Protein AF-A0A397TDE2-F1 (afdb_monomer_lite)

Radius of gyration: 18.4 Å; chains: 1; bounding box: 47×48×48 Å

Structure (mmCIF, N/CA/C/O backbone):
data_AF-A0A397TDE2-F1
#
_entry.id   AF-A0A397TDE2-F1
#
loop_
_atom_site.gr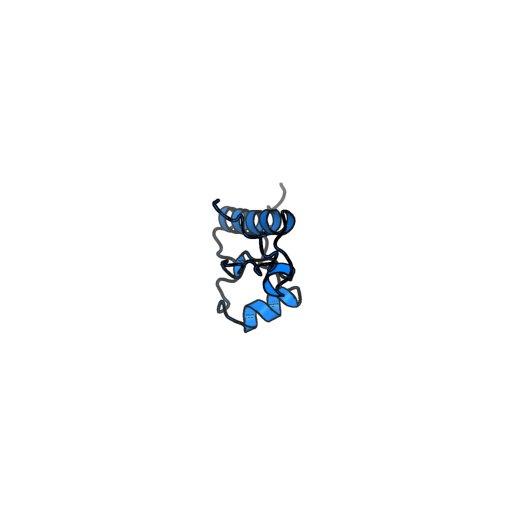oup_PDB
_atom_site.id
_atom_site.type_symbol
_atom_site.label_atom_id
_atom_site.label_alt_id
_atom_site.label_comp_id
_atom_site.label_asym_id
_atom_site.label_entity_id
_atom_site.label_seq_id
_atom_site.pdbx_PDB_ins_code
_atom_site.Cartn_x
_atom_site.Cartn_y
_atom_site.Cartn_z
_atom_site.occupancy
_atom_site.B_iso_or_equiv
_atom_site.auth_seq_id
_atom_site.auth_comp_id
_atom_site.auth_asym_id
_atom_site.auth_atom_id
_atom_site.pdbx_PDB_model_num
ATOM 1 N N . LEU A 1 1 ? -22.310 35.964 33.709 1.00 45.22 1 LEU A N 1
ATOM 2 C CA . LEU A 1 1 ? -22.271 34.485 33.753 1.00 45.22 1 LEU A CA 1
ATOM 3 C C . LEU A 1 1 ? -22.008 33.996 32.334 1.00 45.22 1 LEU A C 1
ATOM 5 O O . LEU A 1 1 ? -22.868 34.177 31.484 1.00 45.22 1 LEU A O 1
ATOM 9 N N . ARG A 1 2 ? -20.791 33.525 32.029 1.00 52.12 2 ARG A N 1
ATOM 10 C CA . ARG A 1 2 ? -20.510 32.878 30.737 1.00 52.12 2 ARG A CA 1
ATOM 11 C C . ARG A 1 2 ? -20.963 31.428 30.863 1.00 52.12 2 ARG A C 1
ATOM 13 O O . ARG A 1 2 ? -20.425 30.700 31.687 1.00 52.12 2 ARG A O 1
ATOM 20 N N . ASN A 1 3 ? -21.974 31.052 30.092 1.00 51.78 3 ASN A N 1
ATOM 21 C CA . ASN A 1 3 ? -22.479 29.688 30.055 1.00 51.78 3 ASN A CA 1
ATOM 22 C C . ASN A 1 3 ? -21.487 28.823 29.268 1.00 51.78 3 ASN A C 1
ATOM 24 O O . ASN A 1 3 ? -21.260 29.066 28.084 1.00 51.78 3 ASN A O 1
ATOM 28 N N . CYS A 1 4 ? -20.887 27.838 29.935 1.00 65.69 4 CYS A N 1
ATOM 29 C CA 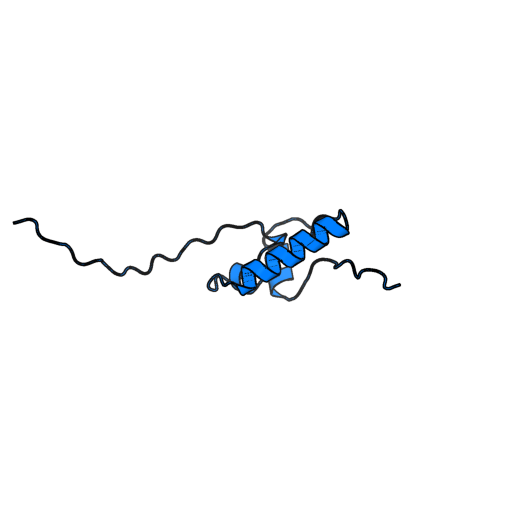. CYS A 1 4 ? -20.120 26.779 29.289 1.00 65.69 4 CYS A CA 1
ATOM 30 C C . CYS A 1 4 ? -21.084 25.898 28.491 1.00 65.69 4 CYS A C 1
ATOM 32 O O . CYS A 1 4 ? -22.046 25.372 29.052 1.00 65.69 4 CYS A O 1
ATOM 34 N N . GLN A 1 5 ? -20.842 25.742 27.192 1.00 68.38 5 GLN A N 1
ATOM 35 C CA . GLN A 1 5 ? -21.556 24.749 26.395 1.00 68.38 5 GLN A CA 1
ATOM 36 C C . GLN A 1 5 ? -20.925 23.366 26.619 1.00 68.38 5 GLN A C 1
ATOM 38 O O . GLN A 1 5 ? -19.700 23.278 26.751 1.00 68.38 5 GLN A O 1
ATOM 43 N N . PRO A 1 6 ? -21.725 22.287 26.668 1.00 66.94 6 PRO A N 1
ATOM 44 C CA . PRO A 1 6 ? -21.186 20.938 26.684 1.00 66.94 6 PRO A CA 1
ATOM 45 C C . PRO A 1 6 ? -20.475 20.673 25.355 1.00 66.94 6 PRO A C 1
ATOM 47 O O . PRO A 1 6 ? -20.966 21.061 24.293 1.00 66.94 6 PRO A O 1
ATOM 50 N N . ALA A 1 7 ? -19.317 20.016 25.415 1.00 62.03 7 ALA A N 1
ATOM 51 C CA . ALA A 1 7 ? -18.666 19.485 24.229 1.00 62.03 7 ALA A CA 1
ATOM 52 C C . ALA A 1 7 ? -19.630 18.482 23.581 1.00 62.03 7 ALA A C 1
ATOM 54 O O . ALA A 1 7 ? -19.852 17.389 24.101 1.00 62.03 7 ALA A O 1
ATOM 55 N N . ASN A 1 8 ? -20.270 18.894 22.489 1.00 62.19 8 ASN A N 1
ATOM 56 C CA . ASN A 1 8 ? -21.045 17.999 21.651 1.00 62.19 8 ASN A CA 1
ATOM 57 C C . ASN A 1 8 ? -20.058 16.955 21.106 1.00 62.19 8 ASN A C 1
ATOM 59 O O . ASN A 1 8 ? -19.208 17.283 20.279 1.00 62.19 8 ASN A O 1
ATOM 63 N N . ASN A 1 9 ? -20.119 15.728 21.630 1.00 63.25 9 ASN A N 1
ATOM 64 C CA . ASN A 1 9 ? -19.307 14.588 21.199 1.00 63.25 9 ASN A CA 1
ATOM 65 C C . ASN A 1 9 ? -19.823 14.053 19.855 1.00 63.25 9 ASN A C 1
ATOM 67 O O . ASN A 1 9 ? -20.108 12.865 19.711 1.00 63.25 9 ASN A O 1
ATOM 71 N N . GLU A 1 10 ? -19.979 14.925 18.863 1.00 63.03 10 GLU A N 1
ATOM 72 C CA . GLU A 1 10 ? -20.037 14.464 17.487 1.00 63.03 10 GLU A CA 1
ATOM 73 C C . GLU A 1 10 ? -18.669 13.852 17.198 1.00 63.03 10 GLU A C 1
ATOM 75 O O . GLU A 1 10 ? -17.660 14.557 17.139 1.00 63.03 10 GLU A O 1
ATOM 80 N N . VAL A 1 11 ? -18.623 12.522 17.093 1.00 63.03 11 VAL A N 1
ATOM 81 C CA . VAL A 1 11 ? -17.456 11.804 16.585 1.00 63.03 11 VAL A CA 1
ATOM 82 C C . VAL A 1 11 ? -17.261 12.300 15.160 1.00 63.03 11 VAL A C 1
ATOM 84 O O . VAL A 1 11 ? -17.876 11.793 14.220 1.00 63.03 11 VAL A O 1
ATOM 87 N N . LYS A 1 12 ? -16.456 13.351 14.999 1.00 62.47 12 LYS A N 1
ATOM 88 C CA . LYS A 1 12 ? -15.998 13.789 13.691 1.00 62.47 12 LYS A CA 1
ATOM 89 C C . LYS A 1 12 ? -15.301 12.582 13.089 1.00 62.47 12 LYS A C 1
ATOM 91 O O . LYS A 1 12 ? -14.292 12.127 13.622 1.00 62.47 12 LYS A O 1
ATOM 96 N N . LYS A 1 13 ? -15.873 12.025 12.020 1.00 66.25 13 LYS A N 1
ATOM 97 C CA . LYS A 1 13 ? -15.133 11.092 11.178 1.00 66.25 13 LYS A CA 1
ATOM 98 C C . LYS A 1 13 ? -13.919 11.862 10.689 1.00 66.25 13 LYS A C 1
ATOM 100 O O . LYS A 1 13 ? -14.069 12.826 9.945 1.00 66.25 13 LYS A O 1
ATOM 105 N N . GLU A 1 14 ? -12.750 11.484 11.180 1.00 73.81 14 GLU A N 1
ATOM 106 C CA . GLU A 1 14 ? -11.499 11.996 10.653 1.00 73.81 14 GLU A CA 1
ATOM 107 C C . GLU A 1 14 ? -11.429 11.568 9.189 1.00 73.81 14 GLU A C 1
ATOM 109 O O . GLU A 1 14 ? -11.445 10.379 8.866 1.00 73.81 14 GLU A O 1
ATOM 114 N N . GLU A 1 15 ? -11.451 12.547 8.293 1.00 80.88 15 GLU A N 1
ATOM 115 C CA . GLU A 1 15 ? -11.199 12.297 6.886 1.00 80.88 15 GLU A CA 1
ATOM 116 C C . GLU A 1 15 ? -9.717 11.957 6.734 1.00 80.88 15 GLU A C 1
ATOM 118 O O . GLU A 1 15 ? -8.840 12.752 7.076 1.00 80.88 15 GLU A O 1
ATOM 123 N N . ILE A 1 16 ? -9.442 10.743 6.264 1.00 87.38 16 ILE A N 1
ATOM 124 C CA . ILE A 1 16 ? -8.081 10.258 6.059 1.00 87.38 16 ILE A CA 1
ATOM 125 C C . ILE A 1 16 ? -7.671 10.598 4.631 1.00 87.38 16 ILE A C 1
ATOM 127 O O . ILE A 1 16 ? -8.308 10.167 3.670 1.00 87.38 16 ILE A O 1
ATOM 131 N N . TYR A 1 17 ? -6.570 11.329 4.505 1.00 88.06 17 TYR A N 1
ATOM 132 C CA . TYR A 1 17 ? -5.950 11.673 3.232 1.00 88.06 17 TYR A CA 1
ATOM 133 C C . TYR A 1 17 ? -4.627 10.922 3.087 1.00 88.06 17 TYR A C 1
ATOM 135 O O . TYR A 1 17 ? -3.877 10.779 4.052 1.00 88.06 17 TYR A O 1
ATOM 143 N N . GLY A 1 18 ? -4.327 10.443 1.881 1.00 91.44 18 GLY A N 1
ATOM 144 C CA . GLY A 1 18 ? -3.096 9.709 1.615 1.00 91.44 18 GLY A CA 1
ATOM 145 C C . GLY A 1 18 ? -2.894 9.404 0.136 1.00 91.44 18 GLY A C 1
ATOM 146 O O . GLY A 1 18 ? -3.795 9.581 -0.685 1.00 91.44 18 GLY A O 1
ATOM 147 N N . VAL A 1 19 ? -1.690 8.943 -0.198 1.00 95.31 19 VAL A N 1
ATOM 148 C CA . VAL A 1 19 ? -1.343 8.483 -1.546 1.00 95.31 19 VAL A CA 1
ATOM 149 C C . VAL A 1 19 ? -1.609 6.982 -1.629 1.00 95.31 19 VAL A C 1
ATOM 151 O O . VAL A 1 19 ? -1.030 6.207 -0.867 1.00 95.31 19 VAL A O 1
ATOM 154 N N . LEU A 1 20 ? -2.475 6.577 -2.563 1.00 96.12 20 LEU A N 1
ATOM 155 C CA . LEU A 1 20 ? -3.045 5.227 -2.657 1.00 96.12 20 LEU A CA 1
ATOM 156 C C . LEU A 1 20 ? -2.008 4.096 -2.543 1.00 96.12 20 LEU A C 1
ATOM 158 O O . LEU A 1 20 ? -2.258 3.095 -1.875 1.00 96.12 20 LEU A O 1
ATOM 162 N N . SER A 1 21 ? -0.836 4.273 -3.148 1.00 95.88 21 SER A N 1
ATOM 163 C CA . SER A 1 21 ? 0.233 3.268 -3.208 1.00 95.88 21 SER A CA 1
ATOM 164 C C . SER A 1 21 ? 0.847 2.902 -1.860 1.00 95.88 21 SER A C 1
ATOM 166 O O . SER A 1 21 ? 1.350 1.790 -1.696 1.00 95.88 21 SER A O 1
ATOM 168 N N . TYR A 1 22 ? 0.758 3.804 -0.886 1.00 96.75 22 TYR A N 1
ATOM 169 C CA . TYR A 1 22 ? 1.332 3.638 0.449 1.00 96.75 22 TYR A CA 1
ATOM 170 C C . TYR A 1 22 ? 0.263 3.319 1.498 1.00 96.75 22 TYR A C 1
ATOM 172 O O . TYR A 1 22 ? 0.592 2.941 2.617 1.00 96.75 22 TYR A O 1
ATOM 180 N N . MET A 1 23 ? -1.021 3.429 1.149 1.00 96.44 23 MET A N 1
ATOM 181 C CA . MET A 1 23 ? -2.119 3.190 2.081 1.00 96.44 23 MET A CA 1
ATOM 182 C C . MET A 1 23 ? -2.365 1.697 2.293 1.00 96.44 23 MET A C 1
ATOM 184 O O . MET A 1 23 ? -2.324 0.884 1.365 1.00 96.44 23 MET A O 1
ATOM 188 N N . THR A 1 24 ? -2.680 1.331 3.533 1.00 96.56 24 THR A N 1
ATOM 189 C CA . THR A 1 24 ? -3.088 -0.034 3.849 1.00 96.56 24 THR A CA 1
ATOM 190 C C . THR A 1 24 ? -4.507 -0.337 3.362 1.00 96.56 24 THR A C 1
ATOM 192 O O . THR A 1 24 ? -5.357 0.558 3.295 1.00 96.56 24 THR A O 1
ATOM 195 N N . PRO A 1 25 ? -4.818 -1.606 3.039 1.00 96.38 25 PRO A N 1
ATOM 196 C CA . PRO A 1 25 ? -6.140 -1.987 2.546 1.00 96.38 25 PRO A CA 1
ATOM 197 C C . PRO A 1 25 ? -7.270 -1.698 3.542 1.00 96.38 25 PRO A C 1
ATOM 199 O O . PRO A 1 25 ? -8.379 -1.389 3.118 1.00 96.38 25 PRO A O 1
ATOM 202 N N . GLU A 1 26 ? -7.034 -1.794 4.852 1.00 95.50 26 GLU A N 1
ATOM 203 C CA . GLU A 1 26 ? -8.045 -1.468 5.859 1.00 95.50 26 GLU A CA 1
ATOM 204 C C . GLU A 1 26 ? -8.381 0.027 5.881 1.00 95.50 26 GLU A C 1
ATOM 206 O O . GLU A 1 26 ? -9.563 0.373 5.934 1.00 95.50 26 GLU A O 1
ATOM 211 N N . VAL A 1 27 ? -7.379 0.899 5.726 1.00 95.62 27 VAL A N 1
ATOM 212 C CA . VAL A 1 27 ? -7.578 2.353 5.643 1.00 95.62 27 VAL A CA 1
ATOM 213 C C . VAL A 1 27 ? -8.298 2.724 4.345 1.00 95.62 27 VAL A C 1
ATOM 215 O O . VAL A 1 27 ? -9.244 3.504 4.377 1.00 95.62 27 VAL A O 1
ATOM 218 N N . ILE A 1 28 ? -7.948 2.098 3.215 1.00 95.69 28 ILE A N 1
ATOM 219 C CA . ILE A 1 28 ? -8.662 2.283 1.934 1.00 95.69 28 ILE A CA 1
ATOM 220 C C . ILE A 1 28 ? -10.144 1.886 2.055 1.00 95.69 28 ILE A C 1
ATOM 222 O O . ILE A 1 28 ? -11.013 2.495 1.436 1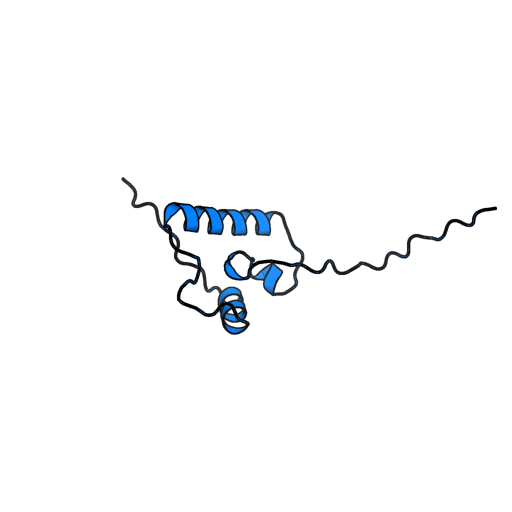.00 95.69 28 ILE A O 1
ATOM 226 N N . ARG A 1 29 ? -10.460 0.883 2.883 1.00 94.12 29 ARG A N 1
ATOM 227 C CA . ARG A 1 29 ? -11.840 0.449 3.172 1.00 94.12 29 ARG A CA 1
ATOM 228 C C . ARG A 1 29 ? -12.565 1.340 4.188 1.00 94.12 29 ARG A C 1
ATOM 230 O O . ARG A 1 29 ? -13.686 1.011 4.568 1.00 94.12 29 ARG A O 1
ATOM 237 N N . GLY A 1 30 ? -11.939 2.417 4.657 1.00 91.81 30 GLY A N 1
ATOM 238 C CA . GLY A 1 30 ? -12.517 3.344 5.629 1.00 91.81 30 GLY A CA 1
ATOM 239 C C . GLY A 1 30 ? -12.470 2.859 7.079 1.00 91.81 30 GLY A C 1
ATOM 240 O O . GLY A 1 30 ? -13.238 3.357 7.901 1.00 91.81 30 GLY A O 1
ATOM 241 N N . HIS A 1 31 ? -11.607 1.889 7.408 1.00 92.25 31 HIS A N 1
ATOM 242 C CA . HIS A 1 31 ? -11.326 1.560 8.808 1.00 92.25 31 HIS A CA 1
ATOM 243 C C . HIS A 1 31 ? -10.400 2.612 9.421 1.00 92.25 31 HIS A C 1
ATOM 245 O O . HIS A 1 31 ? -9.756 3.393 8.721 1.00 92.25 31 HIS A O 1
ATOM 251 N N . GLN A 1 32 ? -10.337 2.615 10.751 1.00 93.00 32 GLN A N 1
ATOM 252 C CA . GLN A 1 32 ? -9.518 3.558 11.494 1.00 93.00 32 GLN A CA 1
ATOM 253 C C . GLN A 1 32 ? -8.035 3.412 11.134 1.00 93.00 32 GLN A C 1
ATOM 255 O O . GLN A 1 32 ? -7.506 2.302 11.057 1.00 93.00 32 GLN A O 1
ATOM 260 N N . TYR A 1 33 ? -7.369 4.550 10.959 1.00 94.50 33 TYR A N 1
ATOM 261 C CA . TYR A 1 33 ? -5.921 4.610 10.844 1.00 94.50 33 TYR A CA 1
ATOM 262 C C . TYR A 1 33 ? -5.253 4.100 12.124 1.00 94.50 33 TYR A C 1
ATOM 264 O O . TYR A 1 33 ? -5.688 4.413 13.233 1.00 94.50 33 TYR A O 1
ATOM 272 N N . THR A 1 34 ? -4.176 3.328 11.992 1.00 95.56 34 THR A N 1
ATOM 273 C CA . THR A 1 34 ? -3.453 2.787 13.149 1.00 95.56 34 THR A CA 1
ATOM 274 C C . THR A 1 34 ? -1.947 2.917 12.973 1.00 95.56 34 THR A C 1
ATOM 276 O O . THR A 1 34 ? -1.450 3.102 11.868 1.00 95.56 34 THR A O 1
ATOM 279 N N . LYS A 1 35 ? -1.192 2.685 14.053 1.00 97.00 35 LYS A N 1
ATOM 280 C CA . LYS A 1 35 ? 0.274 2.557 13.984 1.00 97.00 35 LYS A CA 1
ATOM 281 C C . LYS A 1 35 ? 0.735 1.457 13.015 1.00 97.00 35 LYS A C 1
ATOM 283 O O . LYS A 1 35 ? 1.835 1.533 12.484 1.00 97.00 35 LYS A O 1
ATOM 288 N N . ALA A 1 36 ? -0.077 0.423 12.772 1.00 96.81 36 ALA A N 1
ATOM 289 C CA . ALA A 1 36 ? 0.256 -0.598 11.777 1.00 96.81 36 ALA A CA 1
ATOM 290 C C . ALA A 1 36 ? 0.210 -0.035 10.344 1.00 96.81 36 ALA A C 1
ATOM 292 O O . ALA A 1 36 ? 0.978 -0.474 9.488 1.00 96.81 36 ALA A O 1
ATOM 293 N N . SER A 1 37 ? -0.637 0.971 10.103 1.00 96.25 37 SER A N 1
ATOM 294 C CA . SER A 1 37 ? -0.721 1.693 8.834 1.00 96.25 37 SER A CA 1
ATOM 295 C C . SER A 1 37 ? 0.543 2.519 8.563 1.00 96.25 37 SER A C 1
ATOM 297 O O . SER A 1 37 ? 1.053 2.488 7.440 1.00 96.25 37 SER A O 1
ATOM 299 N N . ASP A 1 38 ? 1.111 3.163 9.592 1.00 96.94 38 ASP A N 1
ATOM 300 C CA . ASP A 1 38 ? 2.424 3.829 9.516 1.00 96.94 38 ASP A CA 1
ATOM 301 C C . ASP A 1 38 ? 3.535 2.839 9.132 1.00 96.94 38 ASP A C 1
ATOM 303 O O . ASP A 1 38 ? 4.293 3.073 8.192 1.00 96.94 38 ASP A O 1
ATOM 307 N N . ILE A 1 39 ? 3.611 1.696 9.828 1.00 96.94 39 ILE A N 1
ATOM 308 C CA . ILE A 1 39 ? 4.650 0.674 9.602 1.00 96.94 39 ILE A CA 1
ATOM 309 C C . ILE A 1 39 ? 4.569 0.110 8.180 1.00 96.94 39 ILE A C 1
ATOM 311 O O . ILE A 1 39 ? 5.595 -0.089 7.527 1.00 96.94 39 ILE A O 1
ATOM 315 N N . TYR A 1 40 ? 3.358 -0.142 7.681 1.00 95.25 40 TYR A N 1
ATOM 316 C CA . TYR A 1 40 ? 3.166 -0.572 6.301 1.00 95.25 40 TYR A CA 1
ATOM 317 C C . TYR A 1 40 ? 3.665 0.482 5.309 1.00 95.25 40 TYR A C 1
ATOM 319 O O . TYR A 1 40 ? 4.456 0.151 4.428 1.00 95.25 40 TYR A O 1
ATOM 327 N N . SER A 1 41 ? 3.254 1.742 5.477 1.00 96.50 41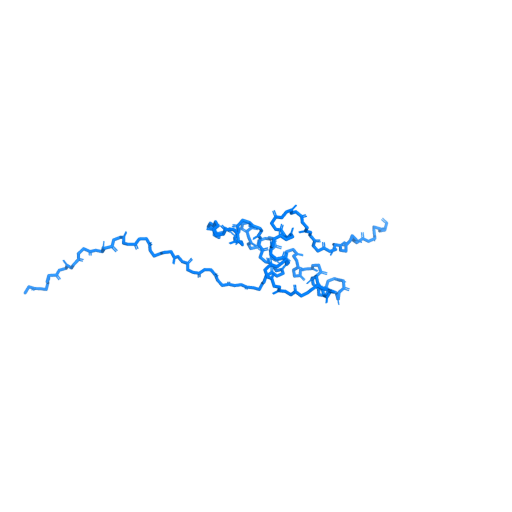 SER A N 1
ATOM 328 C CA . SER A 1 41 ? 3.656 2.845 4.592 1.00 96.50 41 SER A CA 1
ATOM 329 C C . SER A 1 41 ? 5.179 2.996 4.568 1.00 96.50 41 SER A C 1
ATOM 331 O O . SER A 1 41 ? 5.784 3.080 3.502 1.00 96.50 41 SER A O 1
ATOM 333 N N . PHE A 1 42 ? 5.813 2.927 5.742 1.00 95.81 42 PHE A N 1
ATOM 334 C CA . PHE A 1 42 ? 7.266 2.964 5.885 1.00 95.81 42 PHE A CA 1
ATOM 335 C C . PHE A 1 42 ? 7.961 1.815 5.146 1.00 95.81 42 PHE A C 1
ATOM 337 O O . PHE A 1 42 ? 8.965 2.035 4.473 1.00 95.81 42 PHE A O 1
ATOM 344 N N . ARG A 1 43 ? 7.414 0.594 5.209 1.00 93.94 43 ARG A N 1
ATOM 345 C CA . ARG A 1 43 ? 7.935 -0.549 4.444 1.00 93.94 43 ARG A CA 1
ATOM 346 C C . ARG A 1 43 ? 7.869 -0.304 2.936 1.00 93.94 43 ARG A C 1
ATOM 348 O O . ARG A 1 43 ? 8.804 -0.679 2.236 1.00 93.94 43 ARG A O 1
ATOM 355 N N . ILE A 1 44 ? 6.789 0.300 2.436 1.00 95.06 44 ILE A N 1
ATOM 356 C CA . ILE A 1 44 ? 6.662 0.621 1.008 1.00 95.06 44 ILE A CA 1
ATOM 357 C C . ILE A 1 44 ? 7.688 1.689 0.597 1.00 95.06 44 ILE A C 1
ATOM 359 O O . ILE A 1 44 ? 8.362 1.508 -0.411 1.00 95.06 44 ILE A O 1
ATOM 363 N N . ILE A 1 45 ? 7.875 2.735 1.410 1.00 95.12 45 ILE A N 1
ATOM 364 C CA . ILE A 1 45 ? 8.886 3.783 1.175 1.00 95.12 45 ILE A CA 1
ATOM 365 C C . ILE A 1 45 ? 10.303 3.197 1.169 1.00 95.12 45 ILE A C 1
ATOM 367 O O . ILE A 1 45 ? 11.095 3.499 0.283 1.00 95.12 45 ILE A O 1
ATOM 371 N N . MET A 1 46 ? 10.632 2.329 2.131 1.00 94.75 46 MET A N 1
ATOM 372 C CA . MET A 1 46 ? 11.943 1.671 2.175 1.00 94.75 46 MET A CA 1
ATOM 373 C C . MET A 1 46 ? 12.184 0.793 0.950 1.00 94.75 46 MET A C 1
ATOM 375 O O . MET A 1 46 ? 13.290 0.760 0.420 1.00 94.75 46 MET A O 1
ATOM 379 N N . ASN A 1 47 ? 11.149 0.105 0.474 1.00 92.81 47 ASN A N 1
ATOM 380 C CA . ASN A 1 47 ? 11.242 -0.685 -0.743 1.00 92.81 47 ASN A CA 1
ATOM 381 C C . ASN A 1 47 ? 11.497 0.183 -1.980 1.00 92.81 47 ASN A C 1
ATOM 383 O O . ASN A 1 47 ? 12.363 -0.153 -2.780 1.00 92.81 47 ASN A O 1
ATOM 387 N N . GLU A 1 48 ? 10.774 1.293 -2.128 1.00 94.19 48 GLU A N 1
ATOM 388 C CA . GLU A 1 48 ? 10.997 2.271 -3.201 1.00 94.19 48 GLU A CA 1
ATOM 389 C C . GLU A 1 48 ? 12.421 2.835 -3.152 1.00 94.19 48 GLU A C 1
ATOM 391 O O . GLU A 1 48 ? 13.094 2.891 -4.174 1.00 94.19 48 GLU A O 1
ATOM 396 N N . PHE A 1 49 ? 12.926 3.160 -1.958 1.00 92.94 49 PHE A N 1
ATOM 397 C CA . PHE A 1 49 ? 14.293 3.650 -1.783 1.00 92.94 49 PHE A CA 1
ATOM 398 C C . PHE A 1 49 ? 15.360 2.620 -2.189 1.00 92.94 49 PHE A C 1
ATOM 400 O O . PHE A 1 49 ? 16.363 2.986 -2.788 1.00 92.94 49 PHE A O 1
ATOM 407 N N . ILE A 1 50 ? 15.161 1.339 -1.861 1.00 92.06 50 ILE A N 1
ATOM 408 C CA . ILE A 1 50 ? 16.127 0.268 -2.165 1.00 92.06 50 ILE A CA 1
ATOM 409 C C . ILE A 1 50 ? 16.072 -0.147 -3.640 1.00 92.06 50 ILE A C 1
ATOM 411 O O . ILE A 1 50 ? 17.105 -0.435 -4.236 1.00 92.06 50 ILE A O 1
ATOM 415 N N . SER A 1 51 ? 14.869 -0.237 -4.206 1.00 90.56 51 SER A N 1
ATOM 416 C CA . SER A 1 51 ? 14.662 -0.708 -5.582 1.00 90.56 51 SER A CA 1
ATOM 417 C C . SER A 1 51 ? 14.794 0.389 -6.631 1.00 90.56 51 SER A C 1
ATOM 419 O O . SER A 1 51 ? 14.932 0.069 -7.806 1.00 90.56 51 SER A O 1
ATOM 421 N N . GLU A 1 52 ? 14.698 1.656 -6.218 1.00 91.19 52 GLU A N 1
ATOM 422 C CA . GLU A 1 52 ? 14.499 2.807 -7.105 1.00 91.19 52 GLU A CA 1
ATOM 423 C C . GLU A 1 52 ? 13.240 2.671 -7.996 1.00 91.19 52 GLU A C 1
ATOM 425 O O . GLU A 1 52 ? 13.089 3.371 -8.998 1.00 91.19 52 GLU A O 1
ATOM 430 N N . GLU A 1 53 ? 12.297 1.791 -7.623 1.00 91.38 53 GLU A N 1
ATOM 431 C CA . GLU A 1 53 ? 11.034 1.568 -8.328 1.00 91.38 53 GLU A CA 1
ATOM 432 C C . GLU A 1 53 ? 9.843 2.139 -7.548 1.00 91.38 53 GLU A C 1
ATOM 434 O O . GLU A 1 53 ? 9.587 1.787 -6.392 1.00 91.38 53 GLU A O 1
ATOM 439 N N . ILE A 1 54 ? 9.042 2.967 -8.225 1.00 92.62 54 ILE A N 1
ATOM 440 C CA . ILE A 1 54 ? 7.795 3.502 -7.668 1.00 92.62 54 ILE A CA 1
ATOM 441 C C . ILE A 1 54 ? 6.784 2.350 -7.491 1.00 92.62 54 ILE A C 1
ATOM 443 O O . ILE A 1 54 ? 6.563 1.568 -8.427 1.00 92.62 54 ILE A O 1
ATOM 447 N N . PRO A 1 55 ? 6.105 2.233 -6.335 1.00 94.00 55 PRO A N 1
ATOM 448 C CA . PRO A 1 55 ? 5.109 1.190 -6.134 1.00 94.00 55 PRO A CA 1
ATOM 449 C C . PRO A 1 55 ? 3.963 1.320 -7.147 1.00 94.00 55 PRO A C 1
ATOM 451 O O . PRO A 1 55 ? 3.315 2.360 -7.235 1.00 94.00 55 PRO A O 1
ATOM 454 N N . TYR A 1 56 ? 3.685 0.236 -7.879 1.00 94.50 56 TYR A N 1
ATOM 455 C CA . TYR A 1 56 ? 2.643 0.180 -8.917 1.00 94.50 56 TYR A CA 1
ATOM 456 C C . TYR A 1 56 ? 2.855 1.153 -10.093 1.00 94.50 56 TYR A C 1
ATOM 458 O O . TYR A 1 56 ? 1.879 1.612 -10.684 1.00 94.50 56 TYR A O 1
ATOM 466 N N . ASN A 1 57 ? 4.108 1.469 -10.446 1.00 92.56 57 ASN A N 1
ATOM 467 C CA . ASN A 1 57 ? 4.452 2.415 -11.520 1.00 92.56 57 ASN A CA 1
ATOM 468 C C . ASN A 1 57 ? 3.777 2.114 -12.880 1.00 92.56 57 ASN A C 1
ATOM 470 O O . ASN A 1 57 ? 3.550 3.005 -13.690 1.00 92.56 57 ASN A O 1
ATOM 474 N N . ASP A 1 58 ? 3.434 0.853 -13.137 1.00 93.56 58 ASP A N 1
ATOM 475 C CA . ASP A 1 58 ? 2.795 0.377 -14.365 1.00 93.56 58 ASP A CA 1
ATOM 476 C C . ASP A 1 58 ? 1.255 0.426 -14.336 1.00 93.56 58 ASP A C 1
ATOM 478 O O . ASP A 1 58 ? 0.605 0.046 -15.313 1.00 93.56 58 ASP A O 1
ATOM 482 N N . ILE A 1 59 ? 0.645 0.880 -13.234 1.00 94.31 59 ILE A N 1
ATOM 483 C CA . ILE A 1 59 ? -0.806 0.829 -13.023 1.00 94.31 59 ILE A CA 1
ATOM 484 C C . ILE A 1 59 ? -1.357 2.227 -12.689 1.00 94.31 59 ILE A C 1
ATOM 486 O O . ILE A 1 59 ? -0.855 2.899 -11.785 1.00 94.31 59 ILE A O 1
ATOM 490 N N . PRO A 1 60 ? -2.449 2.670 -13.344 1.00 96.25 60 PRO A N 1
ATOM 491 C CA . PRO A 1 60 ? -3.150 3.890 -12.957 1.00 96.25 60 PRO A CA 1
ATOM 492 C C . PRO A 1 60 ? -3.578 3.867 -11.485 1.00 96.25 60 PRO A C 1
ATOM 494 O O . PRO A 1 60 ? -4.154 2.891 -11.004 1.00 96.25 60 PRO A O 1
ATOM 497 N N . HIS A 1 61 ? -3.312 4.956 -10.764 1.00 94.75 61 HIS A N 1
ATOM 498 C CA . HIS A 1 61 ? -3.610 5.075 -9.335 1.00 94.75 61 HIS A CA 1
ATOM 499 C C . HIS A 1 61 ? -5.063 5.507 -9.100 1.00 94.75 61 HIS A C 1
ATOM 501 O O . HIS A 1 61 ? -5.344 6.570 -8.550 1.00 94.75 61 HIS A O 1
ATOM 507 N N . ASP A 1 62 ? -5.994 4.681 -9.567 1.00 95.88 62 ASP A N 1
ATOM 508 C CA . ASP A 1 62 ? -7.430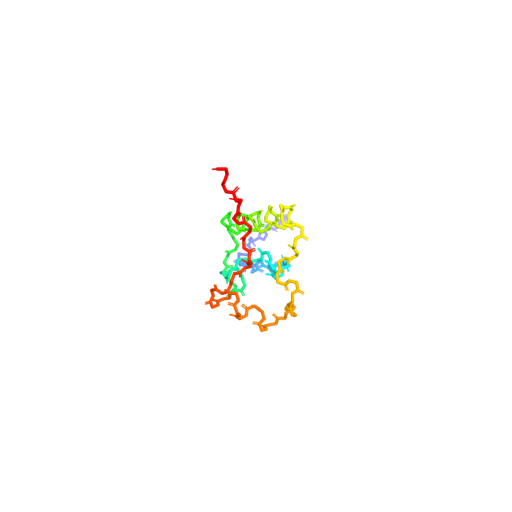 4.931 -9.536 1.00 95.88 62 ASP A CA 1
ATOM 509 C C . ASP A 1 62 ? -8.183 3.926 -8.638 1.00 95.88 62 ASP A C 1
ATOM 511 O O . ASP A 1 62 ? -7.608 3.121 -7.897 1.00 95.88 62 ASP A O 1
ATOM 515 N N . HIS A 1 63 ? -9.515 3.965 -8.705 1.00 96.06 63 HIS A N 1
ATOM 516 C CA . HIS A 1 63 ? -10.383 3.057 -7.960 1.00 96.06 63 HIS A CA 1
ATOM 517 C C . HIS A 1 63 ? -10.142 1.570 -8.287 1.00 96.06 63 HIS A C 1
ATOM 519 O O . HIS A 1 63 ? -10.360 0.713 -7.429 1.00 96.06 63 HIS A O 1
ATOM 525 N N . VAL A 1 64 ? -9.668 1.238 -9.494 1.00 97.56 64 VAL A N 1
ATOM 526 C CA . VAL A 1 64 ? -9.360 -0.143 -9.882 1.00 97.56 64 VAL A CA 1
ATOM 527 C C . VAL A 1 64 ? -8.143 -0.634 -9.109 1.00 97.56 64 VAL A C 1
ATOM 529 O O . VAL A 1 64 ? -8.169 -1.750 -8.577 1.00 97.56 64 VAL A O 1
ATOM 532 N N . LEU A 1 65 ? -7.098 0.192 -8.984 1.00 97.25 65 LEU A N 1
ATOM 533 C CA . LEU A 1 65 ? -5.943 -0.135 -8.146 1.00 97.25 65 LEU A CA 1
ATOM 534 C C . LEU A 1 65 ? -6.350 -0.287 -6.673 1.00 97.25 65 LEU A C 1
ATOM 536 O O . LEU A 1 65 ? -5.963 -1.269 -6.038 1.00 97.25 65 LEU A O 1
ATOM 540 N N . ALA A 1 66 ? -7.205 0.597 -6.149 1.00 97.19 66 ALA A N 1
ATOM 541 C CA . ALA A 1 66 ? -7.709 0.497 -4.776 1.00 97.19 66 ALA A CA 1
ATOM 542 C C . ALA A 1 66 ? -8.429 -0.840 -4.511 1.00 97.19 66 ALA A C 1
ATOM 544 O O . ALA A 1 66 ? -8.172 -1.507 -3.502 1.00 97.19 66 ALA A O 1
ATOM 545 N N . VAL A 1 67 ? -9.273 -1.290 -5.448 1.00 97.75 67 VAL A N 1
ATOM 546 C CA . VAL A 1 67 ? -9.938 -2.602 -5.372 1.00 97.75 67 VAL A CA 1
ATOM 547 C C . VAL A 1 67 ? -8.923 -3.746 -5.418 1.00 97.75 67 VAL A C 1
ATOM 549 O O . VAL A 1 67 ? -9.052 -4.699 -4.646 1.00 97.75 67 VAL A O 1
ATOM 552 N N . LYS A 1 68 ? -7.900 -3.672 -6.280 1.00 97.69 68 LYS A N 1
ATOM 553 C CA . LYS A 1 68 ? -6.833 -4.686 -6.343 1.00 97.69 68 LYS A CA 1
ATOM 554 C C . LYS A 1 68 ? -6.080 -4.790 -5.013 1.00 97.69 68 LYS A C 1
ATOM 556 O O . LYS A 1 68 ? -5.937 -5.897 -4.493 1.00 97.69 68 LYS A O 1
ATOM 561 N N . ILE A 1 69 ? -5.673 -3.663 -4.423 1.00 97.38 69 ILE A N 1
ATOM 562 C CA . ILE A 1 69 ? -4.985 -3.618 -3.118 1.00 97.38 69 ILE A CA 1
ATOM 563 C C . ILE A 1 69 ? -5.863 -4.244 -2.029 1.00 97.38 69 ILE A C 1
ATOM 565 O O . ILE A 1 69 ? -5.410 -5.105 -1.262 1.00 97.38 69 ILE A O 1
ATOM 569 N N . CYS A 1 70 ? -7.150 -3.888 -2.014 1.00 96.75 70 CYS A N 1
ATOM 570 C CA . CYS A 1 70 ? -8.135 -4.478 -1.113 1.00 96.75 70 CYS A CA 1
ATOM 571 C C . CYS A 1 70 ? -8.290 -5.992 -1.312 1.00 96.75 70 CYS A C 1
ATOM 573 O O . CYS A 1 70 ? -8.620 -6.683 -0.355 1.00 96.75 70 CYS A O 1
ATOM 575 N N . LYS A 1 71 ? -8.047 -6.534 -2.507 1.00 97.44 71 LYS A N 1
ATOM 576 C CA . LYS A 1 71 ? -8.093 -7.980 -2.788 1.00 97.44 71 LYS A CA 1
ATOM 577 C C . LYS A 1 71 ? -6.779 -8.715 -2.504 1.00 97.44 71 LYS A C 1
ATOM 579 O O . LYS A 1 71 ? -6.700 -9.912 -2.748 1.00 97.44 71 LYS A O 1
ATOM 584 N N . GLY A 1 72 ? -5.770 -8.029 -1.970 1.00 95.38 72 GLY A N 1
ATOM 585 C CA . GLY A 1 72 ? -4.486 -8.640 -1.619 1.00 95.38 72 GLY A CA 1
ATOM 586 C C . GLY A 1 72 ? -3.379 -8.421 -2.646 1.00 95.38 72 GLY A C 1
ATOM 587 O O . GLY A 1 72 ? -2.285 -8.936 -2.450 1.00 95.38 72 GLY A O 1
ATOM 588 N N . PHE A 1 73 ? -3.612 -7.635 -3.701 1.00 95.94 73 PHE A N 1
ATOM 589 C CA . PHE A 1 73 ? -2.531 -7.204 -4.587 1.00 95.94 73 PHE A CA 1
ATOM 590 C C . PHE A 1 73 ? -1.531 -6.338 -3.805 1.00 95.94 73 PHE A C 1
ATOM 592 O O . PHE A 1 73 ? -1.933 -5.493 -2.998 1.00 95.94 73 PHE A O 1
ATOM 599 N N . ARG A 1 74 ? -0.234 -6.585 -3.985 1.00 92.19 74 ARG A N 1
ATOM 600 C CA . ARG A 1 74 ? 0.859 -5.925 -3.256 1.00 92.19 74 ARG A CA 1
ATOM 601 C C . ARG A 1 74 ? 1.919 -5.453 -4.247 1.00 92.19 74 ARG A C 1
ATOM 603 O O . ARG A 1 74 ? 2.019 -6.051 -5.321 1.00 92.19 74 ARG A O 1
ATOM 610 N N . PRO A 1 75 ? 2.684 -4.399 -3.918 1.00 89.94 75 PRO A N 1
ATOM 611 C CA . PRO A 1 75 ? 3.753 -3.962 -4.796 1.00 89.94 75 PRO A CA 1
ATOM 612 C C . PRO A 1 75 ? 4.8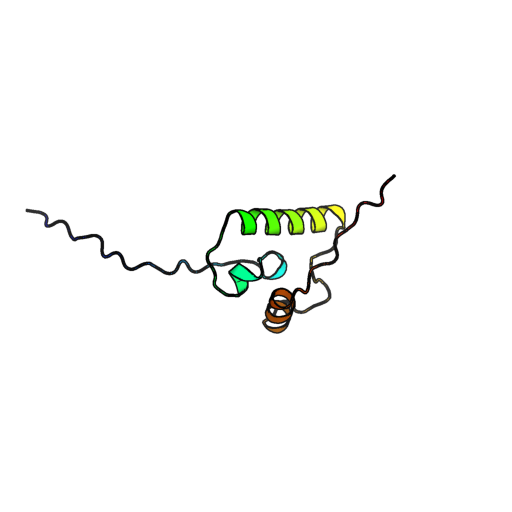55 -5.022 -4.789 1.00 89.94 75 PRO A C 1
ATOM 614 O O . PRO A 1 75 ? 4.979 -5.796 -3.833 1.00 89.94 75 PRO A O 1
ATOM 617 N N . LYS A 1 76 ? 5.647 -5.071 -5.861 1.00 86.19 76 LYS A N 1
ATOM 618 C CA . LYS A 1 76 ? 6.837 -5.920 -5.893 1.00 86.19 76 LYS A CA 1
ATOM 619 C C . LYS A 1 76 ? 7.763 -5.485 -4.766 1.00 86.19 76 LYS A C 1
ATOM 621 O O . LYS A 1 76 ? 8.008 -4.294 -4.589 1.00 86.19 76 LYS A O 1
ATOM 626 N N . ILE A 1 77 ? 8.231 -6.454 -3.994 1.00 82.69 77 ILE A N 1
ATOM 627 C CA . ILE A 1 77 ? 9.161 -6.204 -2.903 1.00 82.69 77 ILE A CA 1
ATOM 628 C C . ILE A 1 77 ? 10.524 -6.654 -3.384 1.00 82.69 77 ILE A C 1
ATOM 630 O O . ILE A 1 77 ? 10.661 -7.778 -3.865 1.00 82.69 77 ILE A O 1
ATOM 634 N N . TYR A 1 78 ? 11.506 -5.770 -3.273 1.00 77.12 78 TYR A N 1
ATOM 635 C CA . TYR A 1 78 ? 12.895 -6.117 -3.463 1.00 77.12 78 TYR A CA 1
ATOM 636 C C . TYR A 1 78 ? 13.293 -7.046 -2.320 1.00 77.12 78 TYR A C 1
ATOM 638 O O . TYR A 1 78 ? 13.502 -6.625 -1.180 1.00 77.12 78 TYR A O 1
ATOM 646 N N . GLU A 1 79 ? 13.335 -8.341 -2.608 1.00 68.69 79 GLU A N 1
ATOM 647 C CA . GLU A 1 79 ? 14.064 -9.267 -1.762 1.00 68.69 79 GLU A CA 1
ATOM 648 C C . GLU A 1 79 ? 15.535 -8.940 -1.965 1.00 68.69 79 GLU A C 1
ATOM 650 O O . GLU A 1 79 ? 16.071 -9.102 -3.061 1.00 68.69 79 GLU A O 1
ATOM 655 N N . MET A 1 80 ? 16.168 -8.408 -0.920 1.00 59.41 80 MET A N 1
ATOM 656 C CA . MET A 1 80 ? 17.614 -8.266 -0.883 1.00 59.41 80 MET A CA 1
ATOM 657 C C . MET A 1 80 ? 18.178 -9.645 -1.223 1.00 59.41 80 MET A C 1
ATOM 659 O O . MET A 1 80 ? 17.989 -10.577 -0.442 1.00 59.41 80 MET A O 1
ATOM 663 N N . LEU A 1 81 ? 18.767 -9.789 -2.418 1.00 53.06 81 LEU A N 1
ATOM 664 C CA . LEU A 1 81 ? 19.512 -10.981 -2.804 1.00 53.06 81 LEU A CA 1
ATOM 665 C C . LEU A 1 81 ? 20.501 -11.224 -1.671 1.00 53.06 81 LEU A C 1
ATOM 667 O O . LEU A 1 81 ? 21.438 -10.449 -1.480 1.00 53.06 81 LEU A O 1
ATOM 671 N N . GLY A 1 82 ? 20.194 -12.231 -0.855 1.00 55.38 82 GLY A N 1
ATOM 672 C CA . GLY A 1 82 ? 21.051 -12.644 0.233 1.00 55.38 82 GLY A CA 1
ATOM 673 C C . GLY A 1 82 ? 22.413 -12.970 -0.354 1.00 55.38 82 GLY A C 1
ATOM 674 O O . GLY A 1 82 ? 22.501 -13.681 -1.358 1.00 55.38 82 GLY A O 1
ATOM 675 N N . CYS A 1 83 ? 23.453 -12.416 0.257 1.00 42.22 83 CYS A N 1
ATOM 676 C CA . CYS A 1 83 ? 24.749 -13.073 0.238 1.00 42.22 83 CYS A CA 1
ATOM 677 C C . CYS A 1 83 ? 24.592 -14.531 0.693 1.00 42.22 83 CYS A C 1
ATOM 679 O O . CYS A 1 83 ? 23.793 -14.765 1.634 1.00 42.22 83 CYS A O 1
#

pLDDT: mean 86.18, std 15.05, range [42.22, 97.75]

Foldseek 3Di:
DDDDDPDPPPVPLPDDDDQLLLAALCVLVVHDDDVVSVVSSVQQVVQCVVVVDHFPPVDPSDPVVSVCNNVVDHGDGPPPPDD

Sequence (83 aa):
LRNCQPANNEVKKEEIYGVLSYMTPEVIRGHQYTKASDIYSFRIIMNEFISEEIPYNDIPHDHVLAVKICKGFRPKIYEMLGC

Organism: NCBI:txid658196

Secondary structure (DSSP, 8-state):
--PPPP-------------GGGS-HHHHTTPPP-HHHHHHHHHHHHHHHHH---TTTTS--SHHHHHHHHTT-----------

InterPro domains:
  IPR000719 Protein kinase domain [PF00069] (7-69)
  IPR000719 Protein kinase domain [PS50011] (1-83)
  IPR011009 Protein kinase-like domain superfamily [SSF56112] (12-79)